Protein AF-A0A9J7N7V0-F1 (afdb_monomer_lite)

Structure (mmCIF, N/CA/C/O backbone):
data_AF-A0A9J7N7V0-F1
#
_entry.id   AF-A0A9J7N7V0-F1
#
loop_
_atom_site.group_PDB
_atom_site.id
_atom_site.type_symbol
_atom_site.label_atom_id
_atom_site.label_alt_id
_atom_site.label_comp_id
_atom_site.label_asym_id
_atom_site.label_entity_id
_atom_site.label_seq_id
_atom_site.pdbx_PDB_ins_code
_atom_site.Cartn_x
_atom_site.Cartn_y
_atom_site.Cartn_z
_atom_site.occupancy
_atom_site.B_iso_or_equiv
_atom_site.auth_seq_id
_atom_site.auth_comp_id
_atom_site.auth_asym_id
_atom_site.auth_atom_id
_atom_site.pdbx_PDB_model_num
ATOM 1 N N . MET A 1 1 ? -13.639 -1.104 28.296 1.00 43.66 1 MET A N 1
ATOM 2 C CA . MET A 1 1 ? -12.953 -0.675 27.062 1.00 43.66 1 MET A CA 1
ATOM 3 C C . MET A 1 1 ? -14.030 -0.569 26.005 1.00 43.66 1 MET A C 1
ATOM 5 O O . MET A 1 1 ? -14.673 -1.578 25.749 1.00 43.66 1 MET A O 1
ATOM 9 N N . ALA A 1 2 ? -14.343 0.639 25.538 1.00 46.50 2 ALA A N 1
ATOM 10 C CA . ALA A 1 2 ? -15.327 0.809 24.476 1.00 46.50 2 ALA A CA 1
ATOM 11 C C . ALA A 1 2 ? -14.740 0.210 23.197 1.00 46.50 2 ALA A C 1
ATOM 13 O O . ALA A 1 2 ? -13.636 0.581 22.803 1.00 46.50 2 ALA A O 1
ATOM 14 N N . ASP A 1 3 ? -15.448 -0.751 22.615 1.00 59.50 3 ASP A N 1
ATOM 15 C CA . ASP A 1 3 ? -15.177 -1.206 21.260 1.00 59.50 3 ASP A CA 1
ATOM 16 C C . ASP A 1 3 ? -15.412 0.001 20.347 1.00 59.50 3 ASP A C 1
ATOM 18 O O . ASP A 1 3 ? -16.513 0.556 20.319 1.00 59.50 3 ASP A O 1
ATOM 22 N N . THR A 1 4 ? -14.366 0.484 19.679 1.00 69.12 4 THR A N 1
ATOM 23 C CA . THR A 1 4 ? -14.480 1.617 18.751 1.00 69.12 4 THR A CA 1
ATOM 24 C C . THR A 1 4 ? -15.330 1.249 17.534 1.00 69.12 4 THR A C 1
ATOM 26 O O . THR A 1 4 ? -15.680 2.130 16.751 1.00 69.12 4 THR A O 1
ATOM 29 N N . GLY A 1 5 ? -15.669 -0.038 17.368 1.00 87.06 5 GLY A N 1
ATOM 30 C CA . GLY A 1 5 ? -16.397 -0.554 16.217 1.00 87.06 5 GLY A CA 1
ATOM 31 C C . GLY A 1 5 ? -15.570 -0.509 14.935 1.00 87.06 5 GLY A C 1
ATOM 32 O O . GLY A 1 5 ? -16.125 -0.709 13.859 1.00 87.06 5 GLY A O 1
ATOM 33 N N . LEU A 1 6 ? -14.266 -0.223 15.037 1.00 93.94 6 LEU A N 1
ATOM 34 C CA . LEU A 1 6 ? -13.332 -0.172 13.919 1.00 93.94 6 LEU A CA 1
ATOM 35 C C . LEU A 1 6 ? -12.725 -1.553 13.661 1.00 93.94 6 LEU A C 1
ATOM 37 O O . LEU A 1 6 ? -12.552 -2.367 14.567 1.00 93.94 6 LEU A O 1
ATOM 41 N N . ALA A 1 7 ? -12.374 -1.799 12.406 1.00 96.00 7 ALA A N 1
ATOM 42 C CA . ALA A 1 7 ? -11.512 -2.897 12.017 1.00 96.00 7 ALA A CA 1
ATOM 43 C C . ALA A 1 7 ? -10.049 -2.464 12.151 1.00 96.00 7 ALA A C 1
ATOM 45 O O . ALA A 1 7 ? -9.635 -1.481 11.534 1.00 96.00 7 ALA A O 1
ATOM 46 N N . THR A 1 8 ? -9.262 -3.227 12.908 1.00 97.50 8 THR A N 1
ATOM 47 C CA . THR A 1 8 ? -7.805 -3.081 12.943 1.00 97.50 8 THR A CA 1
ATOM 48 C C . THR A 1 8 ? -7.190 -4.026 11.921 1.00 97.50 8 THR A C 1
ATOM 50 O O . THR A 1 8 ? -7.320 -5.246 12.041 1.00 97.50 8 THR A O 1
ATOM 53 N N . VAL A 1 9 ? -6.509 -3.466 10.927 1.00 98.31 9 VAL A N 1
ATOM 54 C CA . VAL A 1 9 ? -5.911 -4.190 9.799 1.00 98.31 9 VAL A CA 1
ATOM 55 C C . VAL A 1 9 ? -4.398 -4.023 9.843 1.00 98.31 9 VAL A C 1
ATOM 57 O O . VAL A 1 9 ? -3.889 -2.924 10.058 1.00 98.31 9 VAL A O 1
ATOM 60 N N . THR A 1 10 ? -3.657 -5.106 9.628 1.00 98.62 10 THR A N 1
ATOM 61 C CA . THR A 1 10 ? -2.201 -5.031 9.464 1.00 98.62 10 THR A CA 1
ATOM 62 C C . THR A 1 10 ? -1.868 -4.744 8.004 1.00 98.62 10 THR A C 1
ATOM 64 O O . THR A 1 10 ? -2.092 -5.594 7.142 1.00 98.62 10 THR A O 1
ATOM 67 N N . LEU A 1 11 ? -1.291 -3.578 7.729 1.00 98.69 11 LEU A N 1
ATOM 68 C CA . LEU A 1 11 ? -0.752 -3.222 6.420 1.00 98.69 11 LEU A CA 1
ATOM 69 C C . LEU A 1 11 ? 0.739 -3.562 6.380 1.00 98.69 11 LEU A C 1
ATOM 71 O O . LEU A 1 11 ? 1.484 -3.200 7.291 1.00 98.69 11 LEU A O 1
ATOM 75 N N . LYS A 1 12 ? 1.181 -4.254 5.329 1.00 98.50 12 LYS A N 1
ATOM 76 C CA . LYS A 1 12 ? 2.597 -4.547 5.070 1.00 98.50 12 LYS A CA 1
ATOM 77 C C . LYS A 1 12 ? 2.978 -4.109 3.666 1.00 98.50 12 LYS A C 1
ATOM 79 O O . LYS A 1 12 ? 2.209 -4.334 2.736 1.00 98.50 12 LYS A O 1
ATOM 84 N N . VAL A 1 13 ? 4.181 -3.569 3.504 1.00 98.25 13 VAL A N 1
ATOM 85 C CA . VAL A 1 13 ? 4.762 -3.248 2.194 1.00 98.25 13 VAL A CA 1
ATOM 86 C C . VAL A 1 13 ? 6.135 -3.885 2.102 1.00 98.25 13 VAL A C 1
ATOM 88 O O . VAL A 1 13 ? 6.970 -3.730 2.993 1.00 98.25 13 VAL A O 1
ATOM 91 N N . ILE A 1 14 ? 6.354 -4.628 1.025 1.00 97.69 14 ILE A N 1
ATOM 92 C CA . ILE A 1 14 ? 7.583 -5.371 0.774 1.00 97.69 14 ILE A CA 1
ATOM 93 C C . ILE A 1 14 ? 8.034 -5.062 -0.651 1.00 97.69 14 ILE A C 1
ATOM 95 O O . ILE A 1 14 ? 7.232 -5.127 -1.581 1.00 97.69 14 ILE A O 1
ATOM 99 N N . ASN A 1 15 ? 9.314 -4.757 -0.843 1.00 97.38 15 ASN A N 1
ATOM 100 C CA . ASN A 1 15 ? 9.900 -4.692 -2.174 1.00 97.38 15 ASN A CA 1
ATOM 101 C C . ASN A 1 15 ? 10.649 -6.002 -2.457 1.00 97.38 15 ASN A C 1
ATOM 103 O O . ASN A 1 15 ? 11.756 -6.211 -1.969 1.00 97.38 15 ASN A O 1
ATOM 107 N N . ASP A 1 16 ? 10.038 -6.898 -3.243 1.00 95.75 16 ASP A N 1
ATOM 108 C CA . ASP A 1 16 ? 10.630 -8.210 -3.548 1.00 95.75 16 ASP A CA 1
ATOM 109 C C . ASP A 1 16 ? 11.830 -8.100 -4.514 1.00 95.75 16 ASP A C 1
ATOM 111 O O . ASP A 1 16 ? 12.552 -9.078 -4.714 1.00 95.75 16 ASP A O 1
ATOM 115 N N . LEU A 1 17 ? 12.042 -6.934 -5.136 1.00 95.50 17 LEU A N 1
ATOM 116 C CA . LEU A 1 17 ? 13.116 -6.696 -6.105 1.00 9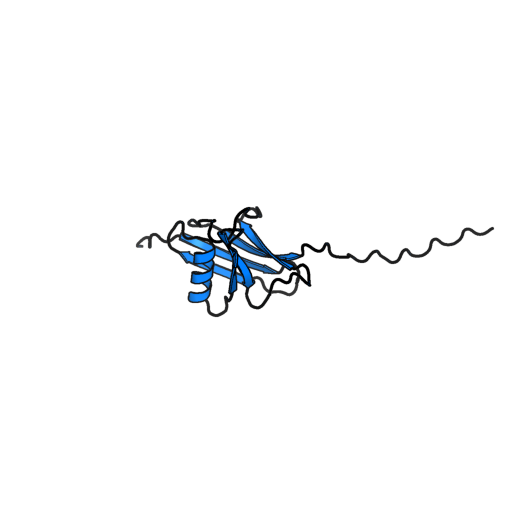5.50 17 LEU A CA 1
ATOM 117 C C . LEU A 1 17 ? 14.390 -6.128 -5.470 1.00 95.50 17 LEU A C 1
ATOM 119 O O . LEU A 1 17 ? 15.447 -6.182 -6.098 1.00 95.50 17 LEU A O 1
ATOM 123 N N . ASP A 1 18 ? 14.309 -5.617 -4.241 1.00 93.88 18 ASP A N 1
ATOM 124 C CA . ASP A 1 18 ? 15.449 -5.088 -3.494 1.00 93.88 18 ASP A CA 1
ATOM 125 C C . ASP A 1 18 ? 15.569 -5.773 -2.121 1.00 93.88 18 ASP A C 1
ATOM 127 O O . ASP A 1 18 ? 14.874 -5.395 -1.173 1.00 93.88 18 ASP A O 1
ATOM 131 N N . PRO A 1 19 ? 16.479 -6.755 -1.970 1.00 89.62 19 PRO A N 1
ATOM 132 C CA . PRO A 1 19 ? 16.717 -7.434 -0.698 1.00 89.62 19 PRO A CA 1
ATOM 133 C C . PRO A 1 19 ? 17.232 -6.525 0.424 1.00 89.62 19 PRO A C 1
ATOM 135 O O . PRO A 1 19 ? 17.177 -6.925 1.586 1.00 89.62 19 PRO A O 1
ATOM 138 N N . ALA A 1 20 ? 17.777 -5.349 0.098 1.00 93.31 20 ALA A N 1
ATOM 139 C CA . ALA A 1 20 ? 18.237 -4.377 1.086 1.00 93.31 20 ALA A CA 1
ATOM 140 C C . ALA A 1 20 ? 17.112 -3.442 1.558 1.00 93.31 20 ALA A C 1
ATOM 142 O O . ALA A 1 20 ? 17.293 -2.727 2.548 1.00 93.31 20 ALA A O 1
ATOM 143 N N . SER A 1 21 ? 15.958 -3.452 0.884 1.00 92.88 21 SER A N 1
ATOM 144 C CA . SER A 1 21 ? 14.808 -2.649 1.284 1.00 92.88 21 SER A CA 1
ATOM 145 C C . SER A 1 21 ? 14.294 -3.072 2.661 1.00 92.88 21 SER A C 1
ATOM 147 O O . SER A 1 21 ? 14.154 -4.258 2.972 1.00 92.88 21 SER A O 1
ATOM 149 N N . GLN A 1 22 ? 14.005 -2.087 3.512 1.00 93.06 22 GLN A N 1
ATOM 150 C CA . GLN A 1 22 ? 13.360 -2.355 4.793 1.00 93.06 22 GLN A CA 1
ATOM 151 C C . GLN A 1 22 ? 11.849 -2.492 4.575 1.00 93.06 22 GLN A C 1
ATOM 153 O O . GLN A 1 22 ? 11.241 -1.590 3.994 1.00 93.06 22 GLN A O 1
ATOM 158 N N . PRO A 1 23 ? 11.221 -3.595 5.020 1.00 94.19 23 PRO A N 1
ATOM 159 C CA . PRO A 1 23 ? 9.781 -3.748 4.904 1.00 94.19 23 PRO A CA 1
ATOM 160 C C . PRO A 1 23 ? 9.067 -2.759 5.828 1.00 94.19 23 PRO A C 1
ATOM 162 O O . PRO A 1 23 ? 9.466 -2.564 6.976 1.00 94.19 23 PRO A O 1
ATOM 165 N N . TYR A 1 24 ? 7.969 -2.188 5.341 1.00 96.81 24 TYR A N 1
ATOM 166 C CA . TYR A 1 24 ? 7.071 -1.368 6.148 1.00 96.81 24 TYR A CA 1
ATOM 167 C C . TYR A 1 24 ? 5.964 -2.236 6.748 1.00 96.81 24 TYR A C 1
ATOM 169 O O . TYR A 1 24 ? 5.439 -3.138 6.084 1.00 96.81 24 TYR A O 1
ATOM 177 N N . GLN A 1 25 ? 5.580 -1.949 7.992 1.00 97.69 25 GLN A N 1
ATOM 178 C CA . GLN A 1 25 ? 4.432 -2.572 8.640 1.00 97.69 25 GLN A CA 1
ATOM 179 C C . GLN A 1 25 ? 3.764 -1.605 9.619 1.00 97.69 25 GLN A C 1
ATOM 181 O O . GLN A 1 25 ? 4.428 -1.070 10.502 1.00 97.69 25 GLN A O 1
ATOM 186 N N . ALA A 1 26 ? 2.439 -1.494 9.537 1.00 97.69 26 ALA A N 1
ATOM 187 C CA . ALA A 1 26 ? 1.630 -0.728 10.480 1.00 97.69 26 ALA A CA 1
ATOM 188 C C . ALA A 1 26 ? 0.301 -1.424 10.799 1.00 97.69 26 ALA A C 1
ATOM 190 O O . ALA A 1 26 ? -0.176 -2.281 10.051 1.00 97.69 26 ALA A O 1
ATOM 191 N N . SER A 1 27 ? -0.289 -1.056 11.938 1.00 98.12 27 SER A N 1
ATOM 192 C CA . SER A 1 27 ? -1.678 -1.387 12.274 1.00 98.12 27 SER A CA 1
ATOM 193 C C . SER A 1 27 ? -2.537 -0.161 12.013 1.00 98.12 27 SER A C 1
ATOM 195 O O . SER A 1 27 ? -2.320 0.875 12.633 1.00 98.12 27 SER A O 1
ATOM 197 N N . VAL A 1 28 ? -3.502 -0.287 11.112 1.00 98.12 28 VAL A N 1
ATOM 198 C CA . VAL A 1 28 ? -4.346 0.819 10.652 1.00 98.12 28 VAL A CA 1
ATOM 199 C C . VAL A 1 28 ? -5.784 0.522 11.059 1.00 98.12 28 VAL A C 1
ATOM 201 O O . VAL A 1 28 ? -6.258 -0.605 10.892 1.00 98.12 28 VAL A O 1
ATOM 204 N N . SER A 1 29 ? -6.470 1.512 11.626 1.00 97.88 29 SER A N 1
ATOM 205 C CA . SER A 1 29 ? -7.854 1.364 12.084 1.00 97.88 29 SER A CA 1
ATOM 206 C C . SER A 1 29 ? -8.803 2.066 11.123 1.00 97.88 29 SER A C 1
ATOM 208 O O . SER A 1 29 ? -8.710 3.274 10.940 1.00 97.88 29 SER A O 1
ATOM 210 N N . VAL A 1 30 ? -9.737 1.325 10.533 1.00 97.19 30 VAL A N 1
ATOM 211 C CA . VAL A 1 30 ? -10.734 1.856 9.588 1.00 97.19 30 VAL A CA 1
ATOM 212 C C . VAL A 1 30 ? -12.135 1.359 9.936 1.00 97.19 30 VAL A C 1
ATOM 214 O O . VAL A 1 30 ? -12.269 0.334 10.611 1.00 97.19 30 VAL A O 1
ATOM 217 N N . PRO A 1 31 ? -13.209 2.036 9.494 1.00 96.88 31 PRO A N 1
ATOM 2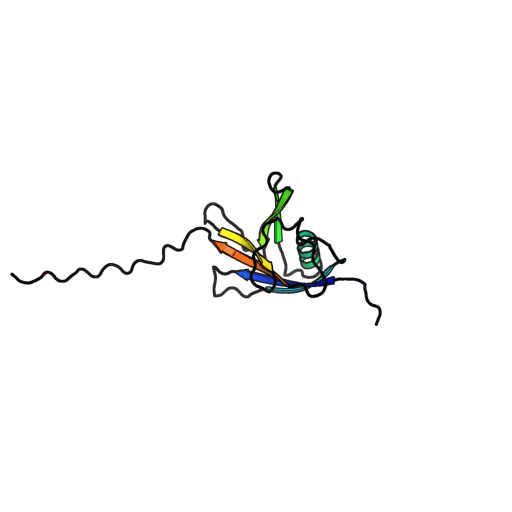18 C CA . PRO A 1 31 ? -14.545 1.463 9.568 1.00 96.88 31 PRO A CA 1
ATOM 219 C C . PRO A 1 31 ? -14.581 0.061 8.925 1.00 96.88 31 PRO A C 1
ATOM 221 O O . PRO A 1 31 ? -13.957 -0.165 7.885 1.00 96.88 31 PRO A O 1
ATOM 224 N N . PRO A 1 32 ? -15.296 -0.912 9.510 1.00 93.75 32 PRO A N 1
ATOM 225 C CA . PRO A 1 32 ? -15.399 -2.242 8.926 1.00 93.75 32 PRO A CA 1
ATOM 226 C C . PRO A 1 32 ? -15.986 -2.187 7.513 1.00 93.75 32 PRO A C 1
ATOM 228 O O . PRO A 1 32 ? -16.935 -1.441 7.266 1.00 93.75 32 PRO A O 1
ATOM 231 N N . ARG A 1 33 ? -15.475 -3.031 6.607 1.00 96.12 33 ARG A N 1
ATOM 232 C CA . ARG A 1 33 ? -15.840 -3.079 5.176 1.00 96.12 33 ARG A CA 1
ATOM 233 C C . ARG A 1 33 ? -15.418 -1.858 4.354 1.00 96.12 33 ARG A C 1
ATOM 235 O O . ARG A 1 33 ? -15.794 -1.784 3.185 1.00 96.12 33 ARG A O 1
ATOM 242 N N . SER A 1 34 ? -14.627 -0.940 4.909 1.00 97.94 34 SER A N 1
ATOM 243 C CA . SER A 1 34 ? -13.876 0.024 4.099 1.00 97.94 34 SER A CA 1
ATOM 244 C C . SER A 1 34 ? -13.015 -0.701 3.062 1.00 97.94 34 SER A C 1
ATOM 246 O O . SER A 1 34 ? -12.619 -1.848 3.273 1.00 97.94 34 SER A O 1
ATOM 248 N N . SER A 1 35 ? -12.740 -0.053 1.932 1.00 98.31 35 SER A N 1
ATOM 249 C CA . SER A 1 35 ? -11.913 -0.652 0.887 1.00 98.31 35 SER A CA 1
ATOM 250 C C . SER A 1 35 ? -10.429 -0.651 1.269 1.00 98.31 35 SER A C 1
ATOM 252 O O . SER A 1 35 ? -9.995 0.121 2.131 1.00 98.31 35 SER A O 1
ATOM 254 N N . VAL A 1 36 ? -9.621 -1.470 0.592 1.00 98.38 36 VAL A N 1
ATOM 255 C CA . VAL A 1 36 ? -8.155 -1.390 0.683 1.00 98.38 36 VAL A CA 1
ATOM 256 C C . VAL A 1 36 ? -7.662 0.001 0.265 1.00 98.38 36 VAL A C 1
ATOM 258 O O . VAL A 1 36 ? -6.722 0.510 0.862 1.00 98.38 36 VAL A O 1
ATOM 261 N N . TYR A 1 37 ? -8.314 0.677 -0.684 1.00 98.56 37 TYR A N 1
ATOM 262 C CA . TYR A 1 37 ? -7.971 2.066 -1.009 1.00 98.56 37 TYR A CA 1
ATOM 263 C C . TYR A 1 37 ? -8.183 3.014 0.186 1.00 98.56 37 TYR A C 1
ATOM 265 O O . TYR A 1 37 ? -7.296 3.795 0.525 1.00 98.56 37 TYR A O 1
ATOM 273 N N . THR A 1 38 ? -9.313 2.900 0.896 1.00 98.56 38 THR A N 1
ATOM 274 C CA . THR A 1 38 ? -9.550 3.667 2.133 1.00 98.56 38 THR A CA 1
ATOM 275 C C . THR A 1 38 ? -8.527 3.335 3.222 1.00 98.56 38 THR A C 1
ATOM 277 O O . THR A 1 38 ? -8.091 4.234 3.935 1.00 98.56 38 THR A O 1
ATOM 280 N N . LEU A 1 39 ? -8.106 2.071 3.332 1.00 98.56 39 LEU A N 1
ATOM 281 C CA . LEU A 1 39 ? -7.025 1.659 4.233 1.00 98.56 39 LEU A CA 1
ATOM 282 C C . LEU A 1 39 ? -5.712 2.395 3.923 1.00 98.56 39 LEU A C 1
ATOM 284 O O . LEU A 1 39 ? -5.054 2.857 4.851 1.00 98.56 39 LEU A O 1
ATOM 288 N N . LEU A 1 40 ? -5.340 2.527 2.645 1.00 98.69 40 LEU A N 1
ATOM 289 C CA . LEU A 1 40 ? -4.127 3.245 2.230 1.00 98.69 40 LEU A CA 1
ATOM 290 C C . LEU A 1 40 ? -4.218 4.746 2.533 1.00 98.69 40 LEU A C 1
ATOM 292 O O . LEU A 1 40 ? -3.260 5.322 3.045 1.00 98.69 40 LEU A O 1
ATOM 296 N N . LEU A 1 41 ? -5.377 5.364 2.276 1.00 98.62 41 LEU A N 1
ATOM 297 C CA . LEU A 1 41 ? -5.624 6.762 2.640 1.00 98.62 41 LEU A CA 1
ATOM 298 C C . LEU A 1 41 ? -5.457 6.979 4.147 1.00 98.62 41 LEU A C 1
ATOM 300 O O . LEU A 1 41 ? -4.743 7.894 4.555 1.00 98.62 41 LEU A O 1
ATOM 304 N N . GLN A 1 42 ? -6.056 6.110 4.965 1.00 98.56 42 GLN A N 1
ATOM 305 C CA . GLN A 1 42 ? -5.935 6.182 6.419 1.00 98.56 42 GLN A CA 1
ATOM 306 C C . GLN A 1 42 ? -4.484 5.986 6.877 1.00 98.56 42 GLN A C 1
ATOM 308 O O . GLN A 1 42 ? -3.997 6.770 7.682 1.00 98.56 42 GLN A O 1
ATOM 313 N N . ALA A 1 43 ? -3.767 5.007 6.315 1.00 98.50 43 ALA A N 1
ATOM 314 C CA . ALA A 1 43 ? -2.355 4.788 6.621 1.00 98.50 43 ALA A CA 1
ATOM 315 C C . ALA A 1 43 ? -1.508 6.040 6.339 1.00 98.50 43 ALA A C 1
ATOM 317 O O . ALA A 1 43 ? -0.701 6.424 7.175 1.00 98.50 43 ALA A O 1
ATOM 318 N N . SER A 1 44 ? -1.743 6.718 5.209 1.00 98.25 44 SER A N 1
ATOM 319 C CA . SER A 1 44 ? -1.010 7.946 4.856 1.00 98.25 44 SER A CA 1
ATOM 320 C C . SER A 1 44 ? -1.379 9.161 5.708 1.00 98.25 44 SER A C 1
ATOM 322 O O . SER A 1 44 ? -0.603 10.106 5.812 1.00 98.25 44 SER A O 1
ATOM 324 N N . ALA A 1 45 ? -2.574 9.155 6.302 1.00 98.12 45 ALA A N 1
ATOM 325 C CA . ALA A 1 45 ? -3.004 10.196 7.226 1.00 98.12 45 ALA A CA 1
ATOM 326 C C . ALA A 1 45 ? -2.434 9.980 8.638 1.00 98.12 45 ALA A C 1
ATOM 328 O O . ALA A 1 45 ? -2.108 10.954 9.316 1.00 98.12 45 ALA A O 1
ATOM 329 N N . ASP A 1 46 ? -2.322 8.721 9.069 1.00 97.94 46 ASP A N 1
ATOM 330 C CA . ASP A 1 46 ? -1.856 8.347 10.409 1.00 97.94 46 ASP A CA 1
ATOM 331 C C . ASP A 1 46 ? -0.328 8.338 10.531 1.00 97.94 46 ASP A C 1
ATOM 333 O O . ASP A 1 46 ? 0.204 8.588 11.615 1.00 97.94 46 ASP A O 1
ATOM 337 N N . ASP A 1 47 ? 0.376 8.043 9.438 1.00 97.50 47 ASP A N 1
ATOM 338 C CA . ASP A 1 47 ? 1.821 7.849 9.419 1.00 97.50 47 ASP A CA 1
ATOM 339 C C . ASP A 1 47 ? 2.477 8.684 8.303 1.00 97.50 47 ASP A C 1
ATOM 341 O O . ASP A 1 47 ? 2.323 8.358 7.123 1.00 97.50 47 ASP A O 1
ATOM 345 N N . PRO A 1 48 ? 3.237 9.746 8.640 1.00 95.19 48 PRO A N 1
ATOM 346 C CA . PRO A 1 48 ? 3.890 10.595 7.644 1.00 95.19 48 PRO A CA 1
ATOM 347 C C . PRO A 1 48 ? 4.993 9.871 6.858 1.00 95.19 48 PRO A C 1
ATOM 349 O O . PRO A 1 48 ? 5.372 10.344 5.784 1.00 95.19 48 PRO A O 1
ATOM 352 N N . ASP A 1 49 ? 5.502 8.744 7.364 1.00 94.31 49 ASP A N 1
ATOM 353 C CA . ASP A 1 49 ? 6.499 7.928 6.668 1.00 94.31 49 ASP A CA 1
ATOM 354 C C . ASP A 1 49 ? 5.846 6.975 5.652 1.00 94.31 49 ASP A C 1
ATOM 356 O O . ASP A 1 49 ? 6.530 6.422 4.784 1.00 94.31 49 ASP A O 1
ATOM 360 N N . PHE A 1 50 ? 4.519 6.805 5.714 1.00 98.12 50 PHE A N 1
ATOM 361 C CA . PHE A 1 50 ? 3.755 6.072 4.717 1.00 98.12 50 PHE A CA 1
ATOM 362 C C . PHE A 1 50 ? 3.214 7.012 3.641 1.00 98.12 50 PHE A C 1
ATOM 364 O O . PHE A 1 50 ? 2.299 7.807 3.855 1.00 98.12 50 PHE A O 1
ATOM 371 N N . THR A 1 51 ? 3.735 6.870 2.427 1.00 98.00 51 THR A N 1
ATOM 372 C CA . THR A 1 51 ? 3.261 7.622 1.262 1.00 98.00 51 THR A CA 1
ATOM 373 C C . THR A 1 51 ? 2.867 6.669 0.155 1.00 98.00 51 THR A C 1
ATOM 375 O O . THR A 1 51 ? 3.502 5.636 -0.055 1.00 98.00 51 THR A O 1
ATOM 378 N N . PHE A 1 52 ? 1.823 7.013 -0.591 1.00 98.56 52 PHE A N 1
ATOM 379 C CA . PHE A 1 52 ? 1.454 6.261 -1.779 1.00 98.56 52 PHE A CA 1
ATOM 380 C C . PHE A 1 52 ? 0.876 7.177 -2.853 1.00 98.56 52 PHE A C 1
ATOM 382 O O . PHE A 1 52 ? 0.401 8.278 -2.575 1.00 98.56 52 PHE A O 1
ATOM 389 N N . GLN A 1 53 ? 0.934 6.705 -4.091 1.00 98.56 53 GLN A N 1
ATOM 390 C CA . GLN A 1 53 ? 0.266 7.303 -5.237 1.00 98.56 53 GLN A CA 1
ATOM 391 C C . GLN A 1 53 ? -0.579 6.235 -5.914 1.00 98.56 53 GLN A C 1
ATOM 393 O O . GLN A 1 53 ? -0.206 5.056 -5.955 1.00 98.56 53 GLN A O 1
ATOM 398 N N . ALA A 1 54 ? -1.724 6.654 -6.432 1.00 98.00 54 ALA A N 1
ATOM 399 C CA . ALA A 1 54 ? -2.596 5.796 -7.201 1.00 98.00 54 ALA A CA 1
ATOM 400 C C . ALA A 1 54 ? -3.322 6.608 -8.273 1.00 98.00 54 ALA A C 1
ATOM 402 O O . ALA A 1 54 ? -3.625 7.784 -8.068 1.00 98.00 54 ALA A O 1
ATOM 403 N N . GLU A 1 55 ? -3.613 5.963 -9.393 1.00 97.25 55 GLU A N 1
ATOM 404 C CA . GLU A 1 55 ? -4.325 6.550 -10.527 1.00 97.25 55 GLU A CA 1
ATOM 405 C C . GLU A 1 55 ? -5.626 5.785 -10.738 1.00 97.25 55 GLU A C 1
ATOM 407 O O . GLU A 1 55 ? -5.635 4.558 -10.666 1.00 97.25 55 GLU A O 1
ATOM 412 N N . TYR A 1 56 ? -6.735 6.496 -10.947 1.00 96.94 56 TYR A N 1
ATOM 413 C CA . TYR A 1 56 ? -8.005 5.838 -11.237 1.00 96.94 56 TYR A CA 1
ATOM 414 C C . TYR A 1 56 ? -7.981 5.254 -12.647 1.00 96.94 56 TYR A C 1
ATOM 416 O O . TYR A 1 56 ? -7.644 5.954 -13.602 1.00 96.94 56 TYR A O 1
ATOM 424 N N . ASP A 1 57 ? -8.364 3.988 -12.760 1.00 93.38 57 ASP A N 1
ATOM 425 C CA . ASP A 1 57 ? -8.471 3.274 -14.020 1.00 93.38 57 ASP A CA 1
ATOM 426 C C . ASP A 1 57 ? -9.940 2.900 -14.274 1.00 93.38 57 ASP A C 1
ATOM 428 O O . ASP A 1 57 ? -10.559 2.158 -13.502 1.00 93.38 57 ASP A O 1
ATOM 432 N N . ASP A 1 58 ? -10.501 3.435 -15.362 1.00 93.81 58 ASP A N 1
ATOM 433 C CA . ASP A 1 58 ? -11.896 3.216 -15.752 1.00 93.81 58 ASP A CA 1
ATOM 434 C C . ASP A 1 58 ? -12.175 1.756 -16.156 1.00 93.81 58 ASP A C 1
ATOM 436 O O . ASP A 1 58 ? -13.259 1.237 -15.877 1.00 93.81 58 ASP A O 1
ATOM 440 N N . GLU A 1 59 ? -11.210 1.070 -16.781 1.00 90.88 59 GLU A N 1
ATOM 441 C CA . GLU A 1 59 ? -11.355 -0.319 -17.241 1.00 90.88 59 GLU A CA 1
ATOM 442 C C . GLU A 1 59 ? -11.494 -1.271 -16.050 1.00 90.88 59 GLU A C 1
ATOM 444 O O . GLU A 1 59 ? -12.330 -2.179 -16.058 1.00 90.88 59 GLU A O 1
ATOM 449 N N . TRP A 1 60 ? -10.726 -1.016 -14.991 1.00 87.50 60 TRP A N 1
ATOM 450 C CA . TRP A 1 60 ? -10.772 -1.796 -13.753 1.00 87.50 60 TRP A CA 1
ATOM 451 C C . TRP A 1 60 ? -11.759 -1.244 -12.722 1.00 87.50 60 TRP A C 1
ATOM 453 O O . TRP A 1 60 ? -11.990 -1.886 -11.691 1.00 87.50 60 TRP A O 1
ATOM 463 N N . SER A 1 61 ? -12.350 -0.074 -12.995 1.00 94.81 61 SER A N 1
ATOM 464 C CA . SER A 1 61 ? -13.237 0.660 -12.086 1.00 94.81 61 SER A CA 1
ATOM 465 C C . SER A 1 61 ? -12.643 0.797 -10.677 1.00 94.81 61 SER A C 1
ATOM 467 O O . SER A 1 61 ? -13.341 0.647 -9.670 1.00 94.81 61 SER A O 1
ATOM 469 N N . SER A 1 62 ? -11.330 1.026 -10.600 1.00 97.56 62 SER A N 1
ATOM 470 C CA . SER A 1 62 ? -10.567 1.064 -9.353 1.00 97.56 62 SER A CA 1
ATOM 471 C C . SER A 1 62 ? -9.256 1.828 -9.538 1.00 97.56 62 SER A C 1
ATOM 473 O O . SER A 1 62 ? -8.765 2.000 -10.649 1.00 97.56 62 SER A O 1
ATOM 475 N N . HIS A 1 63 ? -8.664 2.269 -8.438 1.00 98.19 63 HIS A N 1
ATOM 476 C CA . HIS A 1 63 ? -7.346 2.861 -8.392 1.00 98.19 63 HIS A CA 1
ATOM 477 C C . HIS A 1 63 ? -6.257 1.801 -8.571 1.00 98.19 63 HIS A C 1
ATOM 479 O O . HIS A 1 63 ? -6.194 0.806 -7.845 1.00 98.19 63 HIS A O 1
ATOM 485 N N . LEU A 1 64 ? -5.345 2.046 -9.502 1.00 96.06 64 LEU A N 1
ATOM 486 C CA . LEU A 1 64 ? -4.093 1.322 -9.617 1.00 96.06 64 LEU A CA 1
ATOM 487 C C . LEU A 1 64 ? -3.051 1.997 -8.724 1.00 96.06 64 LEU A C 1
ATOM 489 O O . LEU A 1 64 ? -2.754 3.176 -8.896 1.00 96.06 64 LEU A O 1
ATOM 493 N N . VAL A 1 65 ? -2.471 1.257 -7.778 1.00 98.12 65 VAL A N 1
ATOM 494 C CA . VAL A 1 65 ? -1.385 1.781 -6.936 1.00 98.12 65 VAL A CA 1
ATOM 495 C C . VAL A 1 65 ? -0.101 1.862 -7.760 1.00 98.12 65 VAL A C 1
ATOM 497 O O . VAL A 1 65 ? 0.459 0.840 -8.161 1.00 98.12 65 VAL A O 1
ATOM 500 N N . THR A 1 66 ? 0.370 3.082 -8.006 1.00 98.00 66 THR A N 1
ATOM 501 C CA . THR A 1 66 ? 1.531 3.364 -8.860 1.00 98.00 66 THR A CA 1
ATOM 502 C C . THR A 1 66 ? 2.813 3.537 -8.056 1.00 98.00 66 THR A C 1
ATOM 504 O O . THR A 1 66 ? 3.887 3.210 -8.554 1.00 98.00 66 THR A O 1
ATOM 507 N N . SER A 1 67 ? 2.735 3.980 -6.800 1.00 98.50 67 SER A N 1
ATOM 508 C CA . SER A 1 67 ? 3.913 4.168 -5.946 1.00 98.50 67 SER A CA 1
ATOM 509 C C . SER A 1 67 ? 3.587 3.935 -4.476 1.00 98.50 67 SER A C 1
ATOM 511 O O . SER A 1 67 ? 2.506 4.311 -4.028 1.00 98.50 67 SER A O 1
ATOM 513 N N . ILE A 1 68 ? 4.520 3.347 -3.721 1.00 98.56 68 ILE A N 1
ATOM 514 C CA . ILE A 1 68 ? 4.476 3.284 -2.250 1.00 98.56 68 ILE A CA 1
ATOM 515 C C . ILE A 1 68 ? 5.878 3.579 -1.711 1.00 98.56 68 ILE A C 1
ATOM 517 O O . ILE A 1 68 ? 6.855 2.984 -2.170 1.00 98.56 68 ILE A O 1
ATOM 521 N N . ASN A 1 69 ? 5.984 4.493 -0.744 1.00 97.12 69 ASN A N 1
ATOM 522 C CA . ASN A 1 69 ? 7.223 4.908 -0.075 1.00 97.12 69 ASN A CA 1
ATOM 523 C C . ASN A 1 69 ? 8.366 5.237 -1.055 1.00 97.12 69 ASN A C 1
ATOM 525 O O . ASN A 1 69 ? 9.515 4.841 -0.866 1.00 97.12 69 ASN A O 1
ATOM 529 N N . GLY A 1 70 ? 8.029 5.937 -2.142 1.00 96.06 70 GLY A N 1
ATOM 530 C CA . GLY A 1 70 ? 8.967 6.355 -3.190 1.00 96.06 70 GLY A CA 1
ATOM 531 C C . GLY A 1 70 ? 9.323 5.281 -4.226 1.00 96.06 70 GLY A C 1
ATOM 532 O O . GLY A 1 70 ? 9.959 5.603 -5.230 1.00 96.06 70 GLY A O 1
ATOM 533 N N . VAL A 1 71 ? 8.898 4.026 -4.046 1.00 97.81 71 VAL A N 1
ATOM 534 C CA . VAL A 1 71 ? 9.124 2.950 -5.022 1.00 97.81 71 VAL A CA 1
ATOM 535 C C . VAL A 1 71 ? 7.973 2.920 -6.028 1.00 97.81 71 VAL A C 1
ATOM 537 O O . VAL A 1 71 ? 6.832 2.594 -5.693 1.00 97.81 71 VAL A O 1
ATOM 540 N N . THR A 1 72 ? 8.292 3.265 -7.276 1.00 97.94 72 THR A N 1
ATOM 541 C CA . THR A 1 72 ? 7.311 3.535 -8.338 1.00 97.94 72 THR A CA 1
ATOM 542 C C . THR A 1 72 ? 7.291 2.414 -9.377 1.00 97.94 72 THR A C 1
ATOM 544 O O . THR A 1 72 ? 8.338 1.964 -9.841 1.00 97.94 72 THR A O 1
ATOM 547 N N . ALA A 1 73 ? 6.091 1.955 -9.730 1.00 97.06 73 ALA A N 1
ATOM 548 C CA . ALA A 1 73 ? 5.843 0.995 -10.799 1.00 97.06 73 ALA A CA 1
ATOM 549 C C . ALA A 1 73 ? 6.187 1.592 -12.169 1.00 97.06 73 ALA A C 1
ATOM 551 O O . ALA A 1 73 ? 6.017 2.786 -12.405 1.00 97.06 73 ALA A O 1
ATOM 552 N N . SER A 1 74 ? 6.671 0.755 -13.081 1.00 96.00 74 SER A N 1
ATOM 553 C CA . SER A 1 74 ? 7.176 1.195 -14.378 1.00 96.00 74 SER A CA 1
ATOM 554 C C . SER A 1 74 ? 6.871 0.161 -15.451 1.00 96.00 74 SER A C 1
ATOM 556 O O . SER A 1 74 ? 7.329 -0.982 -15.401 1.00 96.00 74 SER A O 1
ATOM 558 N N . ASN A 1 75 ? 6.138 0.584 -16.481 1.00 93.06 75 ASN A N 1
ATOM 559 C CA . ASN A 1 75 ? 5.928 -0.222 -17.685 1.00 93.06 75 ASN A CA 1
ATOM 560 C C . ASN A 1 75 ? 7.238 -0.454 -18.451 1.00 93.06 75 ASN A C 1
ATOM 562 O O . ASN A 1 75 ? 7.447 -1.531 -19.021 1.00 93.06 75 ASN A O 1
ATOM 566 N N . GLU A 1 76 ? 8.138 0.533 -18.435 1.00 94.62 76 GLU A N 1
ATOM 567 C CA . GLU A 1 76 ? 9.446 0.437 -19.079 1.00 94.62 76 GLU A CA 1
ATOM 568 C C . GLU A 1 76 ? 10.360 -0.567 -1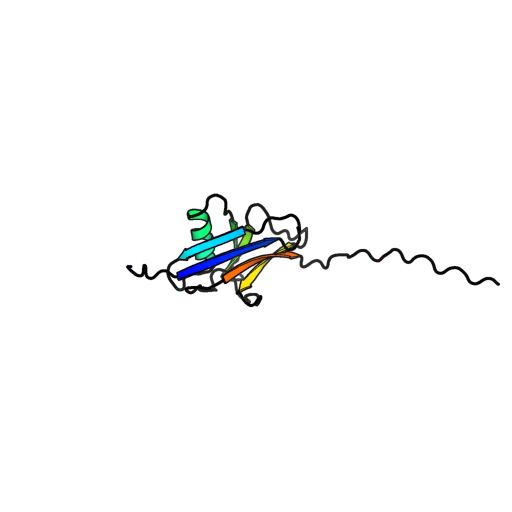8.375 1.00 94.62 76 GLU A C 1
ATOM 570 O O . GLU A 1 76 ? 11.065 -1.305 -19.062 1.00 94.62 76 GLU A O 1
ATOM 575 N N . ASP A 1 77 ? 10.313 -0.664 -17.047 1.00 93.12 77 ASP A N 1
ATOM 576 C CA . ASP A 1 77 ? 11.126 -1.609 -16.266 1.00 93.12 77 ASP A CA 1
ATOM 577 C C . ASP A 1 77 ? 10.423 -2.946 -16.048 1.00 93.12 77 ASP A C 1
ATOM 579 O O . ASP A 1 77 ? 11.043 -3.950 -15.689 1.00 93.12 77 ASP A O 1
ATOM 583 N N . GLY A 1 78 ? 9.128 -2.991 -16.326 1.00 96.12 78 GLY A N 1
ATOM 584 C CA . GLY A 1 78 ? 8.315 -4.167 -16.126 1.00 96.12 78 GLY A CA 1
ATOM 585 C C . GLY A 1 78 ? 7.989 -4.431 -14.662 1.00 96.12 78 GLY A C 1
ATOM 586 O O . GLY A 1 78 ? 8.046 -5.592 -14.252 1.00 96.12 78 GLY A O 1
ATOM 587 N N . THR A 1 79 ? 7.742 -3.386 -13.870 1.00 97.56 79 THR A N 1
ATOM 588 C CA . THR A 1 79 ? 7.540 -3.443 -12.416 1.00 97.56 79 THR A CA 1
ATOM 589 C C . THR A 1 79 ? 6.159 -2.943 -12.003 1.00 97.56 79 THR A C 1
ATOM 591 O O . THR A 1 79 ? 5.611 -2.025 -12.607 1.00 97.56 79 THR A O 1
ATOM 594 N N . TYR A 1 80 ? 5.582 -3.555 -10.970 1.00 96.94 80 TYR A N 1
ATOM 595 C CA . TYR A 1 80 ? 4.224 -3.275 -10.496 1.00 96.94 80 TYR A CA 1
ATOM 596 C C . TYR A 1 80 ? 4.065 -3.536 -9.002 1.00 96.94 80 TYR A C 1
ATOM 598 O O . TYR A 1 80 ? 4.838 -4.281 -8.395 1.00 96.94 80 TYR A O 1
ATOM 606 N N . TRP A 1 81 ? 2.991 -2.983 -8.440 1.00 97.56 81 TRP A N 1
ATOM 607 C CA . TRP A 1 8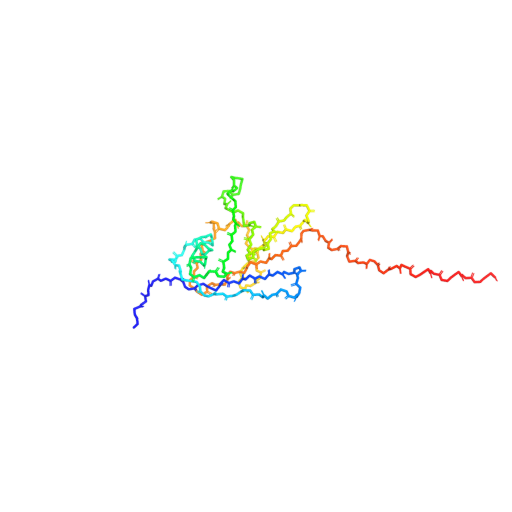1 ? 2.496 -3.325 -7.115 1.00 97.56 81 TRP A CA 1
ATOM 608 C C . TRP A 1 81 ? 1.420 -4.410 -7.199 1.00 97.56 81 TRP A C 1
ATOM 610 O O . TRP A 1 81 ? 0.350 -4.225 -7.771 1.00 97.56 81 TRP A O 1
ATOM 620 N N . SER A 1 82 ? 1.715 -5.562 -6.606 1.00 96.62 82 SER A N 1
ATOM 621 C CA . SER A 1 82 ? 0.757 -6.628 -6.308 1.00 96.62 82 SER A CA 1
ATOM 622 C C . SER A 1 82 ? 0.251 -6.441 -4.885 1.00 96.62 82 SER A C 1
ATOM 624 O O . SER A 1 82 ? 1.015 -6.005 -4.027 1.00 96.62 82 SER A O 1
ATOM 626 N N . PHE A 1 83 ? -0.977 -6.866 -4.589 1.00 97.31 83 PHE A N 1
ATOM 627 C CA . PHE A 1 83 ? -1.418 -6.998 -3.202 1.00 97.31 83 PHE A CA 1
ATOM 628 C C . PHE A 1 83 ? -2.100 -8.340 -2.930 1.00 97.31 83 PHE A C 1
ATOM 630 O O . PHE A 1 83 ? -2.702 -8.950 -3.816 1.00 97.31 83 PHE A O 1
ATOM 637 N N . GLU A 1 84 ? -1.924 -8.840 -1.712 1.00 98.06 84 GLU A N 1
ATOM 638 C CA . GLU A 1 84 ? -2.306 -10.187 -1.286 1.00 98.06 84 GLU A CA 1
ATOM 639 C C . GLU A 1 84 ? -2.763 -10.201 0.178 1.00 98.06 84 GLU A C 1
ATOM 641 O O . GLU A 1 84 ? -2.513 -9.263 0.941 1.00 98.06 84 GLU A O 1
ATOM 646 N N . ASN A 1 85 ? -3.446 -11.273 0.573 1.00 96.94 85 ASN A N 1
ATOM 647 C CA . ASN A 1 85 ? -3.861 -11.490 1.957 1.00 96.94 85 ASN A CA 1
ATOM 648 C C . ASN A 1 85 ? -2.775 -12.202 2.794 1.00 96.94 85 ASN A C 1
ATOM 650 O O . ASN A 1 85 ? -1.712 -12.583 2.298 1.00 96.94 85 ASN A O 1
ATOM 654 N N . GLN A 1 86 ? -3.076 -12.468 4.070 1.00 94.44 86 GLN A N 1
ATOM 655 C CA . GLN A 1 86 ? -2.193 -13.202 4.992 1.00 94.44 86 GLN A CA 1
ATOM 656 C C . GLN A 1 86 ? -1.731 -14.589 4.504 1.00 94.44 86 GLN A C 1
ATOM 658 O O . GLN A 1 86 ? -0.697 -15.084 4.953 1.00 94.44 86 GLN A O 1
ATOM 663 N N . TYR A 1 87 ? -2.470 -15.216 3.586 1.00 95.94 87 TYR A N 1
ATOM 664 C CA . TYR A 1 87 ? -2.173 -16.539 3.031 1.00 95.94 87 TYR A CA 1
ATOM 665 C C . TYR A 1 87 ? -1.390 -16.472 1.715 1.00 95.94 87 TYR A C 1
ATOM 667 O O . TYR A 1 87 ? -1.252 -17.491 1.039 1.00 95.94 87 TYR A O 1
ATOM 675 N N . LYS A 1 88 ? -0.868 -15.292 1.351 1.00 95.00 88 LYS A N 1
ATOM 676 C CA . LYS A 1 88 ? -0.167 -15.034 0.081 1.00 95.00 88 LYS A CA 1
ATOM 677 C C . LYS A 1 88 ? -1.038 -15.297 -1.150 1.00 95.00 88 LYS A C 1
ATOM 679 O O . LYS A 1 88 ? -0.532 -15.621 -2.223 1.00 95.00 88 LYS A O 1
ATOM 684 N N . VAL A 1 89 ? -2.356 -15.181 -0.993 1.00 96.44 89 VAL A N 1
ATOM 685 C CA . VAL A 1 89 ? -3.293 -15.241 -2.113 1.00 96.44 89 VAL A CA 1
ATOM 686 C C . VAL A 1 89 ? -3.462 -13.822 -2.631 1.00 96.44 89 VAL A C 1
ATOM 688 O O . VAL A 1 89 ? -3.939 -12.950 -1.902 1.00 96.44 89 VAL A O 1
ATOM 691 N N . ALA A 1 90 ? -3.024 -13.596 -3.870 1.00 95.00 90 ALA A N 1
ATOM 692 C CA . ALA A 1 90 ? -3.211 -12.326 -4.555 1.00 95.00 90 ALA A CA 1
ATOM 693 C C . ALA A 1 90 ? -4.703 -12.061 -4.778 1.00 95.00 90 ALA A C 1
ATOM 695 O O . ALA A 1 90 ? -5.459 -12.980 -5.103 1.00 95.00 90 ALA A O 1
ATOM 696 N N . PHE A 1 91 ? -5.114 -10.809 -4.604 1.00 94.31 91 PHE A N 1
ATOM 697 C CA . PHE A 1 91 ? -6.468 -10.398 -4.951 1.00 94.31 91 PHE A CA 1
ATOM 698 C C . PHE A 1 91 ? -6.611 -10.275 -6.472 1.00 94.31 91 PHE A C 1
ATOM 700 O O . PHE A 1 91 ? -5.674 -9.893 -7.169 1.00 94.31 91 PHE A O 1
ATOM 707 N N . ASP A 1 92 ? -7.793 -10.619 -6.977 1.00 90.06 92 ASP A N 1
ATOM 708 C CA . ASP A 1 92 ? -8.137 -10.645 -8.403 1.00 90.06 92 ASP A CA 1
ATOM 709 C C . ASP A 1 92 ? -8.881 -9.384 -8.876 1.00 90.06 92 ASP A C 1
ATOM 711 O O . ASP A 1 92 ? -9.319 -9.304 -10.022 1.00 90.06 92 ASP A O 1
ATOM 715 N N . ARG A 1 93 ? -9.045 -8.401 -7.986 1.00 92.62 93 ARG A N 1
ATOM 716 C CA . ARG A 1 93 ? -9.775 -7.146 -8.203 1.00 92.62 93 ARG A CA 1
ATOM 717 C C . ARG A 1 93 ? -8.984 -5.971 -7.633 1.00 92.62 93 ARG A C 1
ATOM 719 O O . ARG A 1 93 ? -8.110 -6.178 -6.798 1.00 92.62 93 ARG A O 1
ATOM 726 N N . GLY A 1 94 ? -9.302 -4.753 -8.073 1.00 95.19 94 GLY A N 1
ATOM 727 C CA . GLY A 1 94 ? -8.636 -3.528 -7.622 1.00 95.19 94 GLY A CA 1
ATOM 728 C C . GLY A 1 94 ? -8.899 -3.168 -6.153 1.00 95.19 94 GLY A C 1
ATOM 729 O O . GLY A 1 94 ? -9.811 -3.699 -5.511 1.00 95.19 94 GLY A O 1
ATOM 730 N N . VAL A 1 95 ? -8.085 -2.261 -5.607 1.00 98.00 95 VAL A N 1
ATOM 731 C CA . VAL A 1 95 ? -8.068 -1.916 -4.171 1.00 98.00 95 VAL A CA 1
ATOM 732 C C . VAL A 1 95 ? -9.360 -1.259 -3.669 1.00 98.00 95 VAL A C 1
ATOM 734 O O . VAL A 1 95 ? -9.629 -1.292 -2.469 1.00 98.00 95 VAL A O 1
ATOM 737 N N . ASP A 1 96 ? -10.198 -0.710 -4.547 1.00 98.12 96 ASP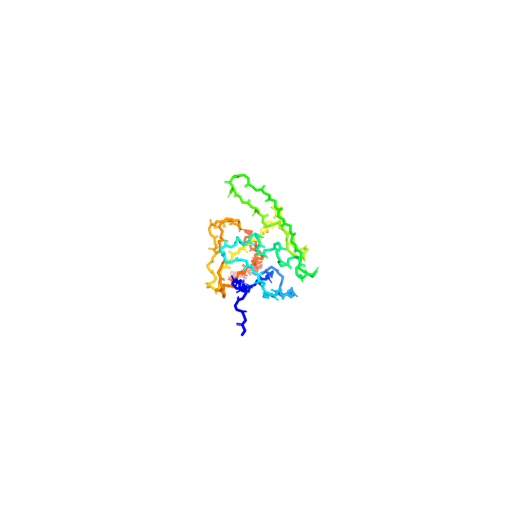 A N 1
ATOM 738 C CA . ASP A 1 96 ? -11.509 -0.161 -4.171 1.00 98.12 96 ASP A CA 1
ATOM 739 C C . ASP A 1 96 ? -12.556 -1.254 -3.930 1.00 98.12 96 ASP A C 1
ATOM 741 O O . ASP A 1 96 ? -13.534 -1.036 -3.218 1.00 98.12 96 ASP A O 1
ATOM 745 N N . LEU A 1 97 ? -12.347 -2.442 -4.504 1.00 96.75 97 LEU A N 1
ATOM 746 C CA . LEU A 1 97 ? -13.332 -3.526 -4.545 1.00 96.75 97 LEU A CA 1
ATOM 747 C C . LEU A 1 97 ? -13.112 -4.588 -3.460 1.00 96.75 97 LEU A C 1
ATOM 749 O O . LEU A 1 97 ? -13.913 -5.518 -3.325 1.00 96.75 97 LEU A O 1
ATOM 753 N N . ILE A 1 98 ? -12.030 -4.463 -2.692 1.00 97.06 98 ILE A N 1
ATOM 754 C CA . ILE A 1 98 ? -11.685 -5.369 -1.599 1.00 97.06 98 ILE A CA 1
ATOM 755 C C . ILE A 1 98 ? -12.002 -4.685 -0.273 1.00 97.06 98 ILE A C 1
ATOM 757 O O . ILE A 1 98 ? -11.306 -3.760 0.132 1.00 97.06 98 ILE A O 1
ATOM 761 N N . GLY A 1 99 ? -13.058 -5.145 0.398 1.00 97.06 99 GLY A N 1
ATOM 762 C CA . GLY A 1 99 ? -13.396 -4.703 1.750 1.00 97.06 99 GLY A CA 1
ATOM 763 C C . GLY A 1 99 ? -12.507 -5.373 2.797 1.00 97.06 99 GLY A C 1
ATOM 764 O O . GLY A 1 99 ? -12.284 -6.581 2.714 1.00 97.06 99 GLY A O 1
ATOM 765 N N . VAL A 1 100 ? -12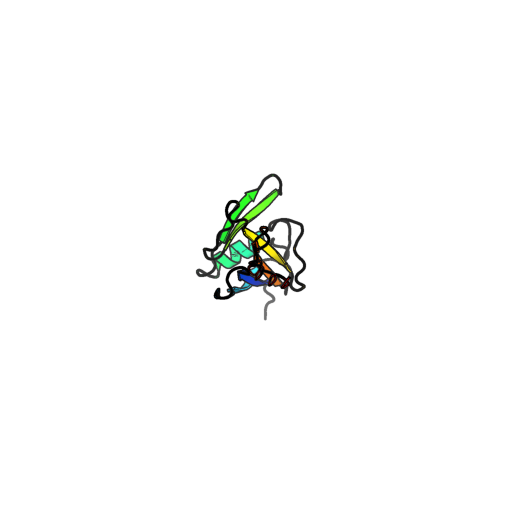.041 -4.607 3.783 1.00 97.12 100 VAL A N 1
ATOM 766 C CA . VAL A 1 100 ? -11.214 -5.108 4.891 1.00 97.12 100 VAL A CA 1
ATOM 767 C C . VAL A 1 100 ? -12.024 -5.316 6.172 1.00 97.12 100 VAL A C 1
ATOM 769 O O . VAL A 1 100 ? -12.992 -4.599 6.462 1.00 97.12 100 VAL A O 1
ATOM 772 N N . PHE A 1 101 ? -11.620 -6.312 6.952 1.00 96.69 101 PHE A N 1
ATOM 773 C CA . PHE A 1 101 ? -12.238 -6.726 8.205 1.00 96.69 101 PHE A CA 1
ATOM 774 C C . PHE A 1 101 ? -11.232 -6.708 9.351 1.00 96.69 101 PHE A C 1
ATOM 776 O O . PHE A 1 101 ? -10.019 -6.635 9.163 1.00 96.69 101 PHE A O 1
ATOM 783 N N . ASN A 1 102 ? -11.750 -6.761 10.577 1.00 96.94 102 ASN A N 1
ATOM 784 C CA . ASN A 1 102 ? -10.900 -6.779 11.756 1.00 96.94 102 ASN A CA 1
ATOM 785 C C . ASN A 1 102 ? -9.943 -7.977 11.700 1.00 96.94 102 ASN A C 1
ATOM 787 O O . ASN A 1 102 ? -10.375 -9.090 11.406 1.00 96.94 102 ASN A O 1
ATOM 791 N N . THR A 1 103 ? -8.675 -7.747 12.039 1.00 96.00 103 THR A N 1
ATOM 792 C CA . THR A 1 103 ? -7.557 -8.709 11.994 1.00 96.00 103 THR A CA 1
ATOM 793 C C . THR A 1 103 ? -7.060 -9.111 10.605 1.00 96.00 103 THR A C 1
ATOM 795 O O . THR A 1 103 ? -6.139 -9.926 10.516 1.00 96.00 103 THR A O 1
ATOM 798 N N . ASP A 1 104 ? -7.589 -8.521 9.530 1.00 97.50 104 ASP A N 1
ATOM 799 C CA . ASP A 1 104 ? -7.041 -8.752 8.195 1.00 97.50 104 ASP A CA 1
ATOM 800 C C . ASP A 1 104 ? -5.571 -8.322 8.114 1.00 97.50 104 ASP A C 1
ATOM 802 O O . ASP A 1 104 ? -5.120 -7.376 8.767 1.00 97.50 104 ASP A O 1
ATOM 806 N N . VAL A 1 105 ? -4.824 -9.017 7.257 1.00 98.31 105 VAL A N 1
ATOM 807 C CA . VAL A 1 105 ? -3.481 -8.609 6.844 1.00 98.31 105 VAL A CA 1
ATOM 808 C C . VAL A 1 105 ? -3.510 -8.370 5.346 1.00 98.31 105 VAL A C 1
ATOM 810 O O . VAL A 1 105 ? -3.777 -9.299 4.579 1.00 98.31 105 VAL A O 1
ATOM 813 N N . ILE A 1 106 ? -3.199 -7.141 4.952 1.00 98.50 106 ILE A N 1
ATOM 814 C CA . ILE A 1 106 ? -3.054 -6.731 3.559 1.00 98.50 106 ILE A CA 1
ATOM 815 C C . ILE A 1 106 ? -1.574 -6.492 3.296 1.00 98.50 106 ILE A C 1
ATOM 817 O O . ILE A 1 106 ? -0.918 -5.721 3.999 1.00 98.50 106 ILE A O 1
ATOM 821 N N . VAL A 1 107 ? -1.034 -7.180 2.297 1.00 98.62 107 VAL A N 1
ATOM 822 C CA . VAL A 1 107 ? 0.386 -7.118 1.951 1.00 98.62 107 VAL A CA 1
ATOM 823 C C . VAL A 1 107 ? 0.526 -6.583 0.537 1.00 98.62 107 VAL A C 1
ATOM 825 O O . VAL A 1 107 ? 0.086 -7.233 -0.405 1.00 98.62 107 VAL A O 1
ATOM 828 N N . PHE A 1 108 ? 1.175 -5.435 0.386 1.00 98.50 108 PHE A N 1
ATOM 829 C CA . PHE A 1 108 ? 1.636 -4.916 -0.896 1.00 98.50 108 PHE A CA 1
ATOM 830 C C . PHE A 1 108 ? 3.050 -5.417 -1.181 1.00 98.50 108 PHE A C 1
ATOM 832 O O . PHE A 1 108 ? 3.929 -5.385 -0.317 1.00 98.50 108 PHE A O 1
ATOM 839 N N . ARG A 1 109 ? 3.268 -5.888 -2.406 1.00 97.75 109 ARG A N 1
ATOM 840 C CA . ARG A 1 109 ? 4.544 -6.409 -2.891 1.00 97.75 109 ARG A CA 1
ATOM 841 C C . ARG A 1 109 ? 4.934 -5.745 -4.197 1.00 97.75 109 ARG A C 1
ATOM 843 O O . ARG A 1 109 ? 4.192 -5.850 -5.176 1.00 97.75 109 ARG A O 1
ATOM 850 N N . PHE A 1 110 ? 6.110 -5.134 -4.228 1.00 97.81 110 PHE A N 1
ATOM 851 C CA . PHE A 1 110 ? 6.700 -4.649 -5.468 1.00 97.81 110 PHE A CA 1
ATOM 852 C C . PHE A 1 110 ? 7.328 -5.818 -6.217 1.00 97.81 110 PHE A C 1
ATOM 854 O O . PHE A 1 110 ? 8.185 -6.515 -5.672 1.00 97.81 110 PHE A O 1
ATOM 861 N N . LYS A 1 111 ? 6.876 -6.059 -7.445 1.00 95.94 111 LYS A N 1
ATOM 862 C CA . LYS A 1 111 ? 7.235 -7.225 -8.260 1.00 95.94 111 LYS A CA 1
ATOM 863 C C . LYS A 1 111 ? 7.608 -6.799 -9.674 1.00 95.94 111 LYS A C 1
ATOM 865 O O . LYS A 1 111 ? 7.357 -5.671 -10.088 1.00 95.94 111 LYS A O 1
ATOM 870 N N . SER A 1 112 ? 8.169 -7.735 -10.437 1.00 95.50 112 SER A N 1
ATOM 871 C CA . SER A 1 112 ? 8.389 -7.583 -11.875 1.00 95.50 112 SER A CA 1
ATOM 872 C C . SER A 1 112 ? 7.651 -8.666 -12.661 1.00 95.50 112 SER A C 1
ATOM 874 O O . SER A 1 112 ? 7.632 -9.825 -12.246 1.00 95.50 112 SER A O 1
ATOM 876 N N . TRP A 1 113 ? 7.029 -8.300 -13.787 1.00 91.69 113 TRP A N 1
ATOM 877 C CA . TRP A 1 113 ? 6.503 -9.268 -14.766 1.00 91.69 113 TRP A CA 1
ATOM 878 C C . TRP A 1 113 ? 7.543 -9.643 -15.820 1.00 91.69 113 TRP A C 1
ATOM 880 O O . TRP A 1 113 ? 7.350 -10.583 -16.596 1.00 91.69 113 TRP A O 1
ATOM 890 N N . ARG A 1 114 ? 8.671 -8.930 -15.857 1.00 88.00 114 ARG A N 1
ATOM 891 C CA . ARG A 1 114 ? 9.831 -9.379 -16.610 1.00 88.00 114 ARG A CA 1
ATOM 892 C C . ARG A 1 114 ? 10.489 -10.469 -15.791 1.00 88.00 114 ARG A C 1
ATOM 894 O O . ARG A 1 114 ? 10.999 -10.235 -14.701 1.00 88.00 114 ARG A O 1
ATOM 901 N N . VAL A 1 115 ? 10.486 -11.681 -16.334 1.00 66.06 115 VAL A N 1
ATOM 902 C CA . VAL A 1 115 ? 11.329 -12.750 -15.804 1.00 66.06 115 VAL A CA 1
ATOM 903 C C . VAL A 1 115 ? 12.744 -12.189 -15.759 1.00 66.06 115 VAL A C 1
ATOM 905 O O . VAL A 1 115 ? 13.252 -11.735 -16.790 1.00 66.06 115 VAL A O 1
ATOM 908 N N . ALA A 1 116 ? 13.362 -12.182 -14.575 1.00 54.84 116 ALA A N 1
ATOM 909 C CA . ALA A 1 116 ? 14.769 -11.855 -14.459 1.00 54.84 116 ALA A CA 1
ATOM 910 C C . ALA A 1 116 ? 15.494 -12.650 -15.546 1.00 54.84 116 ALA A C 1
ATOM 912 O O . ALA A 1 116 ? 15.374 -13.878 -15.603 1.00 54.84 116 ALA A O 1
ATOM 913 N N . LYS A 1 117 ? 16.238 -11.974 -16.427 1.00 45.25 117 LYS A N 1
ATOM 914 C CA . LYS A 1 117 ? 17.287 -12.645 -17.193 1.00 45.25 117 LYS A CA 1
ATOM 915 C C . LYS A 1 117 ? 18.329 -13.091 -16.166 1.00 45.25 117 LYS A C 1
ATOM 917 O O . LYS A 1 117 ? 19.380 -12.472 -16.048 1.00 45.25 117 LYS A O 1
ATOM 922 N N . GLN A 1 118 ? 18.018 -14.111 -15.365 1.00 44.34 118 GLN A N 1
ATOM 923 C CA . GLN A 1 118 ? 18.998 -14.794 -14.547 1.00 44.34 118 GLN A CA 1
ATOM 924 C C . GLN A 1 118 ? 20.083 -15.223 -15.520 1.00 44.34 118 GLN A C 1
ATOM 926 O O . GLN A 1 118 ? 19.801 -15.893 -16.520 1.00 44.34 118 GLN A O 1
ATOM 931 N N . GLY A 1 119 ? 21.291 -14.716 -15.281 1.00 42.97 119 GLY A N 1
ATOM 932 C CA . GLY A 1 119 ? 22.444 -14.968 -16.118 1.00 42.97 119 GLY A CA 1
ATOM 933 C C . GLY A 1 119 ? 22.520 -16.453 -16.428 1.00 42.97 119 GLY A C 1
ATOM 934 O O . GLY A 1 119 ? 22.684 -17.277 -15.531 1.00 42.97 119 GLY A O 1
ATOM 935 N N . ARG A 1 120 ? 22.412 -16.799 -17.714 1.00 37.44 120 ARG A N 1
ATOM 936 C CA . ARG A 1 120 ? 22.991 -18.059 -18.163 1.00 37.44 120 ARG A CA 1
ATOM 937 C C . ARG A 1 120 ? 24.455 -17.985 -17.729 1.00 37.44 120 ARG A C 1
ATOM 939 O O . ARG A 1 120 ? 25.114 -17.017 -18.123 1.00 37.44 120 ARG A O 1
ATOM 946 N N . PRO A 1 121 ? 24.981 -18.938 -16.941 1.00 40.31 121 PRO A N 1
ATOM 947 C CA . PRO A 1 121 ? 26.421 -19.047 -16.852 1.00 40.31 121 PRO A CA 1
ATOM 948 C C . PRO A 1 121 ? 26.912 -19.166 -18.292 1.00 40.31 121 PRO A C 1
ATOM 950 O O . PRO A 1 121 ? 26.323 -19.905 -19.090 1.00 40.31 121 PRO A O 1
ATOM 953 N N . ALA A 1 122 ? 27.919 -18.367 -18.649 1.00 46.31 122 ALA A N 1
ATOM 954 C CA . ALA A 1 122 ? 28.605 -18.536 -19.915 1.00 46.31 122 ALA A CA 1
ATOM 955 C C . ALA A 1 122 ? 28.905 -20.029 -20.037 1.00 46.31 122 ALA A C 1
ATOM 957 O O . ALA A 1 122 ? 29.531 -20.603 -19.145 1.00 46.31 122 ALA A O 1
ATOM 958 N N . HIS A 1 123 ? 28.367 -20.672 -21.076 1.00 41.66 123 HIS A N 1
ATOM 959 C CA . HIS A 1 123 ? 28.689 -22.055 -21.373 1.00 41.66 123 HIS A CA 1
ATOM 960 C C . HIS A 1 123 ? 30.209 -22.095 -21.517 1.00 41.66 123 HIS A C 1
ATOM 962 O O . HIS A 1 123 ? 30.756 -21.636 -22.519 1.00 41.66 123 HIS A O 1
ATOM 968 N N . GLN A 1 124 ? 30.889 -22.572 -20.476 1.00 46.03 124 GLN A N 1
ATOM 969 C CA . GLN A 1 124 ? 32.302 -22.874 -20.526 1.00 46.03 124 GLN A CA 1
ATOM 970 C C . GLN A 1 124 ? 32.435 -23.858 -21.685 1.00 46.03 124 GLN A C 1
ATOM 972 O O . GLN A 1 124 ? 31.755 -24.891 -21.709 1.00 46.03 124 GLN A O 1
ATOM 977 N N . GLY A 1 125 ? 33.172 -23.441 -22.716 1.00 42.03 125 GLY A N 1
ATOM 978 C CA . GLY A 1 125 ? 33.305 -24.188 -23.954 1.00 42.03 125 GLY A CA 1
ATOM 979 C C . GLY A 1 125 ? 33.621 -25.645 -23.645 1.00 42.03 125 GLY A C 1
ATOM 980 O O . GLY A 1 125 ? 34.474 -25.942 -22.810 1.00 42.03 125 GLY A O 1
ATOM 981 N N . ARG A 1 126 ? 32.905 -26.564 -24.300 1.00 43.09 126 ARG A N 1
ATOM 982 C CA . ARG A 1 126 ? 33.293 -27.975 -24.295 1.00 43.09 126 ARG A CA 1
ATOM 983 C C . ARG A 1 126 ? 34.758 -28.049 -24.742 1.00 43.09 126 ARG A C 1
ATOM 985 O O . ARG A 1 126 ? 35.054 -27.514 -25.812 1.00 43.09 126 ARG A O 1
ATOM 992 N N . PRO A 1 127 ? 35.660 -28.697 -23.988 1.00 46.34 127 PRO A N 1
ATOM 993 C CA . PRO A 1 127 ? 36.990 -28.962 -24.505 1.00 46.34 127 PRO A CA 1
ATOM 994 C C . PRO A 1 127 ? 36.849 -29.828 -25.760 1.00 46.34 127 PRO A C 1
ATOM 996 O O . PRO A 1 127 ? 36.107 -30.817 -25.773 1.00 46.34 127 PRO A O 1
ATOM 999 N N . ALA A 1 128 ? 37.515 -29.408 -26.834 1.00 49.66 128 ALA A N 1
ATOM 1000 C CA . ALA A 1 128 ? 37.614 -30.184 -28.058 1.00 49.66 128 ALA A CA 1
ATOM 1001 C C . ALA A 1 128 ? 38.231 -31.554 -27.734 1.00 49.66 128 ALA A C 1
ATOM 1003 O O . ALA A 1 128 ? 39.220 -31.642 -27.004 1.00 49.66 128 ALA A O 1
ATOM 1004 N N . LYS A 1 129 ? 37.628 -32.625 -28.259 1.00 43.38 129 LYS A N 1
ATOM 1005 C CA . LYS A 1 129 ? 38.221 -33.964 -28.201 1.00 43.38 129 LYS A CA 1
ATOM 1006 C C . LYS A 1 129 ? 39.524 -33.960 -29.016 1.00 43.38 129 LYS A C 1
ATOM 1008 O O . LYS A 1 129 ? 39.495 -33.429 -30.128 1.00 43.38 129 LYS A O 1
ATOM 1013 N N . PRO A 1 130 ? 40.628 -34.538 -28.511 1.00 50.03 130 PRO A N 1
ATOM 1014 C CA . PRO A 1 130 ? 41.812 -34.744 -29.329 1.00 50.03 130 PRO A CA 1
ATOM 1015 C C . PRO A 1 130 ? 41.510 -35.754 -30.442 1.00 50.03 130 PRO A C 1
ATOM 1017 O O . PRO A 1 130 ? 40.721 -36.683 -30.240 1.00 50.03 130 PRO A O 1
ATOM 1020 N N . VAL A 1 131 ? 42.120 -35.504 -31.599 1.00 55.34 131 VAL A N 1
ATOM 1021 C CA . VAL A 1 131 ? 42.125 -36.362 -32.793 1.00 55.34 131 VAL A CA 1
ATOM 1022 C C . VAL A 1 131 ? 43.117 -37.501 -32.604 1.00 55.34 131 VAL A C 1
ATOM 1024 O O . VAL A 1 131 ? 44.186 -37.228 -32.011 1.00 55.34 131 VAL A O 1
#

Sequence (131 aa):
MADTGLATVTLKVINDLDPASQPYQASVSVPPRSSVYTLLLQASADDPDFTFQAEYDDEWSSHLVTSINGVTASNEDGTYWSFENQYKVAFDRGVDLIGVFNTDVIVFRFKSWRVAKQGRPAHQGRPAKPV

Foldseek 3Di:
DDDPQWAWEKEKEEEPPDPPDDIDIDTFTHHFQAFLVVSLVRCVVVDVQWDWDWDQDPVQNATATQDISRRGADPVQQKGKWKDWPVRHTDPGHRRPHTDGHHIYIYIYIDGPPDPPPDDDPPPDDPDDDD

Organism: Branchiostoma floridae (NCBI:txid7739)

pLDDT: mean 88.64, std 18.08, range [37.44, 98.69]

Radius of gyration: 19.98 Å; chains: 1; bounding box: 58×47×60 Å

InterPro domains:
  IPR051588 Eukaryotic Cobalamin Transport [PTHR10559] (8-113)

Secondary structure (DSSP, 8-state):
-----PEEEEEEEEETT-TTSPPEEEEEEE-TT-BHHHHHHHHHHH-TT--EEEEEETTTTEEEEEEETTEE-BTTTTEEEEEEETTS-B-SS-TTS-B--TT-EEEEEEEESS---PPPPP-PPPPPPP-